Protein AF-A0A8S3RXG2-F1 (afdb_monomer)

Organism: Mytilus edulis (NCBI:txid6550)

Radius of gyration: 18.15 Å; Cα contacts (8 Å, |Δi|>4): 205; chains: 1; bounding box: 46×38×52 Å

Foldseek 3Di:
DVLVVVLVVLLVQPAFDDDPNDGHGDQDADDDDDQVVLCQQLQFDPDDQLNFQQLHGVVCLPVLVSLVPGDFDFLQNLLCLQVLFPQVVVDLPPPDQSLPDDDLVSLCRRCVSVVHDSPPDDSVRSSVVSCSSNSRRRDHRPSCNVPSPDGCVSSSRNPHTRDTPPSHPPDDDD

Sequence (174 aa):
MYNSTRLEDILELKDPYLISTIPTFDVVRIFNGDGPARQYECGHQRGGNFRCLCGINVENHRVIQCAYTQNVKTLEERRQLVLKGRTYMQDKDIKTNPFSNLKKAELEQELASRGKGTLGLNKSELQTELNDILNGIARLPALMTVNPNRPAEDINLGKYEIMNFEPLHQGHPK

Secondary structure (DSSP, 8-state):
-HHHHHHHHHHHTTSPEEETTEEE----------HHHHHHHTTBPSSSS--STT---GGGTT-HHHHHHPPPPBHHHHHHHHHTSHHHHH-TT--S-TTSS--HHHHHHHHHHTT---TT--HHHHHHHHHHHHTTB-S--GGGSSSTTS-SGGGT-TT-B---S-SS--PPP-

Nearest PDB structures (foldseek):
  4v4b-assembly1_BK  TM=3.014E-01  e=5.450E+00  Saccharomyces cerevisiae

Mean predicted aligned error: 7.66 Å

Solvent-accessible surface area (backbone atoms only — not comparable to full-atom values): 10492 Å² total; per-residue (Å²): 109,71,58,56,54,56,48,51,60,44,52,64,52,72,67,59,49,69,59,92,83,42,80,40,70,72,78,67,75,91,77,90,63,58,73,68,51,49,32,53,46,57,11,33,43,87,47,84,55,20,58,45,81,63,39,51,45,61,91,46,55,82,42,64,68,57,65,77,69,50,74,81,54,29,53,37,57,45,34,48,62,48,61,55,25,54,67,56,76,74,47,92,78,75,84,61,57,78,77,76,77,62,51,57,71,53,41,45,51,30,39,44,58,67,74,42,90,56,84,92,59,52,59,67,56,46,50,48,56,52,45,65,73,41,29,29,53,39,42,54,25,52,76,37,64,83,45,75,86,57,57,33,55,84,49,64,33,51,84,35,60,63,79,61,87,67,93,62,76,73,73,78,82,128

Structure (mmCIF, N/CA/C/O backbone):
data_AF-A0A8S3RXG2-F1
#
_entry.id   AF-A0A8S3RXG2-F1
#
loop_
_atom_site.group_PDB
_atom_site.id
_atom_site.type_symbol
_atom_site.label_atom_id
_atom_site.label_alt_id
_atom_site.label_comp_id
_atom_site.label_asym_id
_atom_site.label_entity_id
_atom_site.label_seq_id
_atom_site.pdbx_PDB_ins_code
_atom_site.Cartn_x
_atom_site.Cartn_y
_atom_site.Cartn_z
_atom_site.occupancy
_atom_site.B_iso_or_equiv
_atom_site.auth_seq_id
_atom_site.auth_comp_id
_atom_site.auth_asym_id
_atom_site.auth_atom_id
_atom_site.pdbx_PDB_model_num
ATOM 1 N N . MET A 1 1 ? -6.956 7.909 -18.795 1.00 54.38 1 MET A N 1
ATOM 2 C CA . MET A 1 1 ? -6.243 8.454 -19.964 1.00 54.38 1 MET A CA 1
ATOM 3 C C . MET A 1 1 ? -4.739 8.510 -19.716 1.00 54.38 1 MET A C 1
ATOM 5 O O . MET A 1 1 ? -4.048 7.774 -20.388 1.00 54.38 1 MET A O 1
ATOM 9 N N . TYR A 1 2 ? -4.226 9.236 -18.710 1.00 66.50 2 TYR A N 1
ATOM 10 C CA . TYR A 1 2 ? -2.774 9.241 -18.418 1.00 66.50 2 TYR A CA 1
ATOM 11 C C . TYR A 1 2 ? -2.212 7.878 -17.960 1.00 66.50 2 TYR A C 1
ATOM 13 O O . TYR A 1 2 ? -1.221 7.402 -18.498 1.00 66.50 2 TYR A O 1
ATOM 21 N N . ASN A 1 3 ? -2.868 7.203 -17.005 1.00 73.00 3 ASN A N 1
ATOM 22 C CA . ASN A 1 3 ? -2.387 5.898 -16.521 1.00 73.00 3 ASN A CA 1
ATOM 23 C C . ASN A 1 3 ? -2.464 4.791 -17.582 1.00 73.00 3 ASN A C 1
ATOM 25 O O . ASN A 1 3 ? -1.707 3.837 -17.490 1.00 73.00 3 ASN A O 1
ATOM 29 N N . SER A 1 4 ? -3.387 4.889 -18.546 1.00 75.12 4 SER A N 1
ATOM 30 C CA . SER A 1 4 ? -3.560 3.876 -19.592 1.00 75.12 4 SER A CA 1
ATOM 31 C C . SER A 1 4 ? -2.464 3.975 -20.651 1.00 75.12 4 SER A C 1
ATOM 33 O O . SER A 1 4 ? -1.822 2.971 -20.914 1.00 75.12 4 SER A O 1
ATOM 35 N N . THR A 1 5 ? -2.167 5.179 -21.155 1.00 79.06 5 THR A N 1
ATOM 36 C CA . THR A 1 5 ? -1.087 5.374 -22.139 1.00 79.06 5 THR A CA 1
ATOM 37 C C . THR A 1 5 ? 0.285 5.089 -21.528 1.00 79.06 5 THR A C 1
ATOM 39 O O . THR A 1 5 ? 1.073 4.354 -22.099 1.00 79.06 5 THR A O 1
ATOM 42 N N . ARG A 1 6 ? 0.538 5.548 -20.291 1.00 79.62 6 ARG A N 1
ATOM 43 C CA . ARG A 1 6 ? 1.780 5.211 -19.570 1.00 79.62 6 ARG A CA 1
ATOM 44 C C . ARG A 1 6 ? 1.930 3.703 -19.345 1.00 79.62 6 ARG A C 1
ATOM 46 O O . ARG A 1 6 ? 3.047 3.204 -19.301 1.00 79.62 6 ARG A O 1
ATOM 53 N N . LEU A 1 7 ? 0.829 2.979 -19.137 1.00 83.19 7 LEU A N 1
ATOM 54 C CA . LEU A 1 7 ? 0.872 1.527 -18.970 1.00 83.19 7 LEU A CA 1
ATOM 55 C C . LEU A 1 7 ? 1.171 0.813 -20.295 1.00 83.19 7 LEU A C 1
ATOM 57 O O . LEU A 1 7 ? 1.886 -0.183 -20.270 1.00 83.19 7 LEU A O 1
ATOM 61 N N . GLU A 1 8 ? 0.647 1.316 -21.415 1.00 84.12 8 GLU A N 1
ATOM 62 C CA . GLU A 1 8 ? 0.979 0.841 -22.766 1.00 84.12 8 GLU A 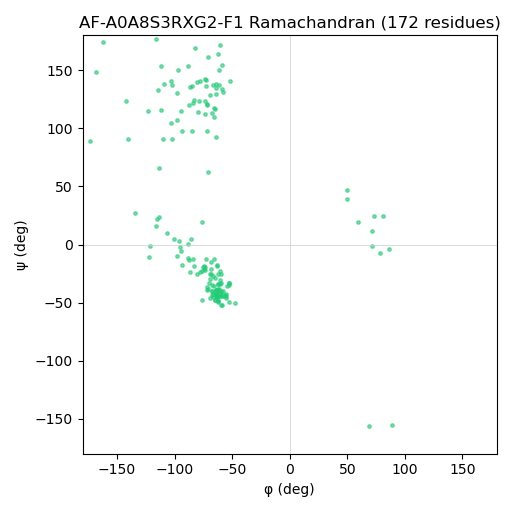CA 1
ATOM 63 C C . GLU A 1 8 ? 2.482 1.001 -23.034 1.00 84.12 8 GLU A C 1
ATOM 65 O O . GLU A 1 8 ? 3.144 -0.004 -23.278 1.00 84.12 8 GLU A O 1
ATOM 70 N N . ASP A 1 9 ? 3.044 2.196 -22.818 1.00 82.38 9 ASP A N 1
ATOM 71 C CA . ASP A 1 9 ? 4.481 2.461 -23.001 1.00 82.38 9 ASP A CA 1
ATOM 72 C C . ASP A 1 9 ? 5.360 1.500 -22.177 1.00 82.38 9 ASP A C 1
ATOM 74 O O . ASP A 1 9 ? 6.352 0.952 -22.652 1.00 82.38 9 ASP A O 1
ATOM 78 N N . ILE A 1 10 ? 4.997 1.2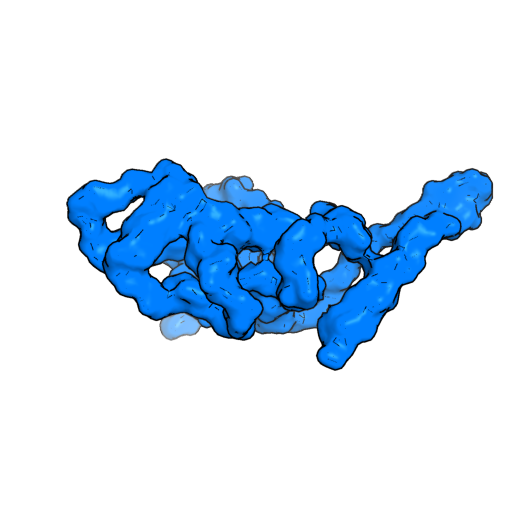62 -20.911 1.00 83.31 10 ILE A N 1
ATOM 79 C CA . ILE A 1 10 ? 5.760 0.371 -20.024 1.00 83.31 10 ILE A CA 1
ATOM 80 C C . ILE A 1 10 ? 5.708 -1.083 -20.514 1.00 83.31 10 ILE A C 1
ATOM 82 O O . ILE A 1 10 ? 6.682 -1.825 -20.357 1.00 83.31 10 ILE A O 1
ATOM 86 N N . LEU A 1 11 ? 4.575 -1.508 -21.076 1.00 83.44 11 LEU A N 1
ATOM 87 C CA . LEU A 1 11 ? 4.398 -2.862 -21.595 1.00 83.44 11 LEU A CA 1
ATOM 88 C C . LEU A 1 11 ? 5.233 -3.125 -22.851 1.00 83.44 11 LEU A C 1
ATOM 90 O O . LEU A 1 11 ? 5.568 -4.284 -23.086 1.00 83.44 11 LEU A O 1
ATOM 94 N N . GLU A 1 12 ? 5.587 -2.090 -23.611 1.00 81.44 12 GLU A N 1
ATOM 95 C CA . GLU A 1 12 ? 6.436 -2.194 -24.806 1.00 81.44 12 GLU A CA 1
ATOM 96 C C . GLU A 1 12 ? 7.920 -2.421 -24.467 1.00 81.44 12 GLU A C 1
ATOM 98 O O . GLU A 1 12 ? 8.665 -2.961 -25.276 1.00 81.44 12 GLU A O 1
ATOM 103 N N . LEU A 1 13 ? 8.353 -2.140 -23.233 1.00 78.19 13 LEU A N 1
ATOM 104 C CA . LEU A 1 13 ? 9.750 -2.295 -22.785 1.00 78.19 13 LEU A CA 1
ATOM 105 C C . LEU A 1 13 ? 10.173 -3.756 -22.514 1.00 78.19 13 LEU A C 1
ATOM 107 O O . LEU A 1 13 ? 11.121 -4.011 -21.774 1.00 78.19 13 LEU A O 1
ATOM 111 N N . LYS A 1 14 ? 9.442 -4.734 -23.062 1.00 73.25 14 LYS A N 1
ATOM 112 C CA . LYS A 1 14 ? 9.717 -6.174 -22.897 1.00 73.25 14 LYS A CA 1
ATOM 113 C C . LYS A 1 14 ? 10.811 -6.681 -23.828 1.00 73.25 14 LYS A C 1
ATOM 115 O O . LYS A 1 14 ? 11.446 -7.689 -23.514 1.00 73.25 14 LYS A O 1
ATOM 120 N N . ASP A 1 15 ? 11.008 -6.009 -24.956 1.00 77.00 15 ASP A N 1
ATOM 121 C CA . ASP A 1 15 ? 11.925 -6.471 -25.988 1.00 77.00 15 ASP A CA 1
ATOM 122 C C . ASP A 1 15 ? 13.379 -6.151 -25.602 1.00 77.00 15 ASP A C 1
ATOM 124 O O . ASP A 1 15 ? 13.709 -4.992 -25.337 1.00 77.00 15 ASP A O 1
ATOM 128 N N . PRO A 1 16 ? 14.277 -7.153 -25.545 1.00 81.88 16 PRO A N 1
ATOM 129 C CA . PRO A 1 16 ? 15.674 -6.909 -25.228 1.00 81.88 16 PRO A CA 1
ATOM 130 C C . PRO A 1 16 ? 16.381 -6.229 -26.398 1.00 81.88 16 PRO A C 1
ATOM 132 O O . PRO A 1 16 ? 16.212 -6.613 -27.558 1.00 81.88 16 PRO A O 1
ATOM 135 N N . TYR A 1 17 ? 17.276 -5.296 -26.093 1.00 82.06 17 TYR A N 1
ATOM 136 C CA . TYR A 1 17 ? 18.241 -4.790 -27.063 1.00 82.06 17 TYR A CA 1
ATOM 137 C C . TYR A 1 17 ? 19.580 -5.520 -26.906 1.00 82.06 17 TYR A C 1
ATOM 139 O O . TYR A 1 17 ? 19.946 -5.996 -25.829 1.00 82.06 17 TYR A O 1
ATOM 147 N N . LEU A 1 18 ? 20.325 -5.657 -28.004 1.00 87.25 18 LEU A N 1
ATOM 148 C CA . LEU A 1 18 ? 21.584 -6.403 -28.018 1.00 87.25 18 LEU A CA 1
ATOM 149 C C . LEU A 1 18 ? 22.771 -5.460 -27.806 1.00 87.25 18 LEU A C 1
ATOM 151 O O . LEU A 1 18 ? 23.091 -4.657 -28.681 1.00 87.25 18 LEU A O 1
ATOM 155 N N . ILE A 1 19 ? 23.480 -5.613 -26.685 1.00 85.44 19 ILE A N 1
ATOM 156 C CA . ILE A 1 19 ? 24.814 -5.026 -26.494 1.00 85.44 19 ILE A CA 1
ATOM 157 C C . ILE A 1 19 ? 25.830 -6.120 -26.791 1.00 85.44 19 ILE A C 1
ATOM 159 O O . ILE A 1 19 ? 25.975 -7.057 -26.011 1.00 85.44 19 ILE A O 1
ATOM 163 N N . SER A 1 20 ? 26.528 -6.030 -27.924 1.00 86.44 20 SER A N 1
ATOM 164 C CA . SER A 1 20 ? 27.567 -7.005 -28.293 1.00 86.44 20 SER A CA 1
ATOM 165 C C . SER A 1 20 ? 27.089 -8.462 -28.174 1.00 86.44 20 SER A C 1
ATOM 167 O O . SER A 1 20 ? 27.779 -9.291 -27.591 1.00 86.44 20 SER A O 1
ATOM 169 N N . THR A 1 21 ? 25.895 -8.768 -28.702 1.00 88.12 21 THR A N 1
ATOM 170 C CA . THR A 1 21 ? 25.193 -10.078 -28.644 1.00 88.12 21 THR A CA 1
ATOM 171 C C . THR A 1 21 ? 24.622 -10.505 -27.288 1.00 88.12 21 THR A C 1
ATOM 173 O O . THR A 1 21 ? 23.951 -11.531 -27.213 1.00 88.12 21 THR A O 1
ATOM 176 N N . ILE A 1 22 ? 24.803 -9.710 -26.232 1.00 89.50 22 ILE A N 1
ATOM 177 C CA . ILE A 1 22 ? 24.198 -9.967 -24.923 1.00 89.50 22 ILE A CA 1
ATOM 178 C C . ILE A 1 22 ? 22.797 -9.332 -24.892 1.00 89.50 22 ILE A C 1
ATOM 180 O O . ILE A 1 22 ? 22.691 -8.110 -25.058 1.00 89.50 22 ILE A O 1
ATOM 184 N N . PRO A 1 23 ? 21.722 -10.118 -24.675 1.00 85.44 23 PRO A N 1
ATOM 185 C CA . PRO A 1 23 ? 20.380 -9.576 -24.504 1.00 85.44 23 PRO A CA 1
ATOM 186 C C . PRO A 1 23 ? 20.329 -8.744 -23.225 1.00 85.44 23 PRO A C 1
ATOM 188 O O . PRO A 1 23 ? 20.551 -9.247 -22.123 1.00 85.44 23 PRO A O 1
ATOM 191 N N . THR A 1 24 ? 20.065 -7.454 -23.392 1.00 81.94 24 THR A N 1
ATOM 192 C CA . THR A 1 24 ? 19.955 -6.482 -22.308 1.00 81.94 24 THR A CA 1
ATOM 193 C C . THR A 1 24 ? 18.520 -5.982 -22.247 1.00 81.94 24 THR A C 1
ATOM 195 O O . THR A 1 24 ? 17.932 -5.652 -23.272 1.00 81.94 24 THR A O 1
ATOM 198 N N . PHE A 1 25 ? 17.954 -5.955 -21.043 1.00 79.62 25 PHE A N 1
ATOM 199 C CA . PHE A 1 25 ? 16.581 -5.525 -20.795 1.00 79.62 25 PHE A CA 1
ATOM 200 C C . PHE A 1 25 ? 16.588 -4.184 -20.075 1.00 79.62 25 PHE A C 1
ATOM 202 O O . PHE A 1 25 ? 17.361 -3.989 -19.130 1.00 79.62 25 PHE A O 1
ATOM 209 N N . ASP A 1 26 ? 15.694 -3.290 -20.478 1.00 72.56 26 ASP A N 1
ATOM 210 C CA . ASP A 1 26 ? 15.486 -2.039 -19.766 1.00 72.56 26 ASP A CA 1
ATOM 211 C C . ASP A 1 26 ? 14.836 -2.298 -18.402 1.00 72.56 26 ASP A C 1
ATOM 213 O O . ASP A 1 26 ? 13.807 -2.962 -18.278 1.00 72.56 26 ASP A O 1
ATOM 217 N N . VAL A 1 27 ? 15.433 -1.744 -17.344 1.00 67.62 27 VAL A N 1
ATOM 218 C CA . VAL A 1 27 ? 14.818 -1.710 -16.012 1.00 67.62 27 VAL A CA 1
ATOM 219 C C . VAL A 1 27 ? 14.291 -0.307 -15.775 1.00 67.62 27 VAL A C 1
ATOM 221 O O . VAL A 1 27 ? 15.048 0.617 -15.467 1.00 67.62 27 VAL A O 1
ATOM 224 N N . VAL A 1 28 ? 12.974 -0.145 -15.876 1.00 65.62 28 VAL A N 1
ATOM 225 C CA . VAL A 1 28 ? 12.341 1.155 -15.666 1.00 65.62 28 VAL A CA 1
ATOM 226 C C . VAL A 1 28 ? 12.338 1.501 -14.186 1.00 65.62 28 VAL A C 1
ATOM 228 O O . VAL A 1 28 ? 11.623 0.914 -13.373 1.00 65.62 28 VAL A O 1
ATOM 231 N N . ARG A 1 29 ? 13.110 2.523 -13.827 1.00 61.47 29 ARG A N 1
ATOM 232 C CA . ARG A 1 29 ? 12.979 3.208 -12.542 1.00 61.47 29 ARG A CA 1
ATOM 233 C C . ARG A 1 29 ? 12.253 4.516 -12.789 1.00 61.47 29 ARG A C 1
ATOM 235 O O . ARG A 1 29 ? 12.881 5.523 -13.097 1.00 61.47 29 ARG A O 1
ATOM 242 N N . ILE A 1 30 ? 10.925 4.503 -12.685 1.00 61.47 30 ILE A N 1
ATOM 243 C CA . ILE A 1 30 ? 10.148 5.731 -12.858 1.00 61.47 30 ILE A CA 1
ATOM 244 C C . ILE A 1 30 ? 10.374 6.615 -11.633 1.00 61.47 30 ILE A C 1
ATOM 246 O O . ILE A 1 30 ? 9.761 6.423 -10.594 1.00 61.47 30 ILE A O 1
ATOM 250 N N . PHE A 1 31 ? 11.279 7.576 -11.715 1.00 55.25 31 PHE A N 1
ATOM 251 C CA . PHE A 1 31 ? 11.404 8.624 -10.711 1.00 55.25 31 PHE A CA 1
ATOM 252 C C . PHE A 1 31 ? 11.252 9.944 -11.431 1.00 55.25 31 PHE A C 1
ATOM 254 O O . PHE A 1 31 ? 12.095 10.232 -12.264 1.00 55.25 31 PHE A O 1
ATOM 261 N N . ASN A 1 32 ? 10.189 10.699 -11.128 1.00 56.28 32 ASN A N 1
ATOM 262 C CA . ASN A 1 32 ? 10.129 12.159 -11.263 1.00 56.28 32 ASN A CA 1
ATOM 263 C C . ASN A 1 32 ? 8.813 12.683 -10.670 1.00 56.28 32 ASN A C 1
ATOM 265 O O . ASN A 1 32 ? 7.798 12.795 -11.349 1.00 56.28 32 ASN A O 1
ATOM 269 N N . GLY A 1 33 ? 8.831 12.987 -9.374 1.00 62.16 33 GLY A N 1
ATOM 270 C CA . GLY A 1 33 ? 7.724 13.632 -8.678 1.00 62.16 33 GLY A CA 1
ATOM 271 C C . GLY A 1 33 ? 8.154 14.098 -7.291 1.00 62.16 33 GLY A C 1
ATOM 272 O O . GLY A 1 33 ? 9.001 13.466 -6.649 1.00 62.16 33 GLY A O 1
ATOM 273 N N . ASP A 1 34 ? 7.570 15.196 -6.817 1.00 75.62 34 ASP A N 1
ATOM 274 C CA . ASP A 1 34 ? 7.708 15.626 -5.428 1.00 75.62 34 ASP A CA 1
ATOM 275 C C . ASP A 1 34 ? 7.147 14.552 -4.464 1.00 75.62 34 ASP A C 1
ATOM 277 O O . ASP A 1 34 ? 6.606 13.518 -4.872 1.00 75.62 34 ASP A O 1
ATOM 281 N N . GLY A 1 35 ? 7.347 14.719 -3.152 1.00 77.50 35 GLY A N 1
ATOM 282 C CA . GLY A 1 35 ? 6.824 13.771 -2.152 1.00 77.50 35 GLY A CA 1
ATOM 283 C C . GLY A 1 35 ? 5.339 13.412 -2.370 1.00 77.50 35 GLY A C 1
ATOM 284 O O . GLY A 1 35 ? 5.023 12.222 -2.460 1.00 77.50 35 GLY A O 1
ATOM 285 N N . PRO A 1 36 ? 4.442 14.406 -2.526 1.00 80.50 36 PRO A N 1
ATOM 286 C CA . PRO A 1 36 ? 3.028 14.189 -2.827 1.00 80.50 36 PRO A CA 1
ATOM 287 C C . PRO A 1 36 ? 2.746 13.352 -4.081 1.00 80.50 36 PRO A C 1
ATOM 289 O O . PRO A 1 36 ? 1.920 12.440 -4.011 1.00 80.50 36 PRO A O 1
ATOM 292 N N . ALA A 1 37 ? 3.419 13.612 -5.206 1.00 81.06 37 ALA A N 1
ATOM 293 C CA . ALA A 1 37 ? 3.216 12.838 -6.430 1.00 81.06 37 ALA A CA 1
ATOM 294 C C . ALA A 1 37 ? 3.583 11.361 -6.228 1.00 81.06 37 ALA A C 1
ATOM 296 O O . ALA A 1 37 ? 2.801 10.471 -6.561 1.00 81.06 37 ALA A O 1
ATOM 297 N N . ARG A 1 38 ? 4.719 11.083 -5.576 1.00 82.88 38 ARG A N 1
ATOM 298 C CA . ARG A 1 38 ? 5.142 9.704 -5.279 1.00 82.88 38 ARG A CA 1
ATOM 299 C C . ARG A 1 38 ? 4.178 8.992 -4.340 1.00 82.88 38 ARG A C 1
ATOM 301 O O . ARG A 1 38 ? 3.833 7.838 -4.582 1.00 82.88 38 ARG A O 1
ATOM 308 N N . GLN A 1 39 ? 3.713 9.675 -3.292 1.00 87.00 39 GLN A N 1
ATOM 309 C CA . GLN A 1 39 ? 2.679 9.156 -2.391 1.00 87.00 39 GLN A CA 1
ATOM 310 C C . GLN A 1 39 ? 1.410 8.799 -3.155 1.00 87.00 39 GLN A C 1
ATOM 312 O O . GLN A 1 39 ? 0.854 7.720 -2.962 1.00 87.00 39 GLN A O 1
ATOM 317 N N . TYR A 1 40 ? 0.989 9.669 -4.071 1.00 86.00 40 TYR A N 1
ATOM 318 C CA . TYR A 1 40 ? -0.173 9.406 -4.897 1.00 86.00 40 TYR A CA 1
ATOM 319 C C . TYR A 1 40 ? 0.020 8.169 -5.789 1.00 86.00 40 TYR A C 1
ATOM 321 O O . TYR A 1 40 ? -0.864 7.305 -5.804 1.00 86.00 40 TYR A O 1
ATOM 329 N N . GLU A 1 41 ? 1.158 8.072 -6.486 1.00 86.69 41 GLU A N 1
ATOM 330 C CA . GLU A 1 41 ? 1.462 6.993 -7.435 1.00 86.69 41 GLU A CA 1
ATOM 331 C C . GLU A 1 41 ? 1.530 5.615 -6.771 1.00 86.69 41 GLU A C 1
ATOM 333 O O . GLU A 1 41 ? 0.996 4.651 -7.317 1.00 86.69 41 GLU A O 1
ATOM 338 N N . CYS A 1 42 ? 2.114 5.505 -5.574 1.00 88.75 42 CYS A N 1
ATOM 339 C CA . CYS A 1 42 ? 2.183 4.231 -4.842 1.00 88.75 42 CYS A CA 1
ATOM 340 C C . CYS A 1 42 ? 0.954 3.907 -3.987 1.00 88.75 42 CYS A C 1
ATOM 342 O O . CYS A 1 42 ? 0.976 2.916 -3.255 1.00 88.75 42 CYS A O 1
ATOM 344 N N . GLY A 1 43 ? -0.094 4.732 -4.044 1.00 89.62 43 GLY A N 1
ATOM 345 C CA . GLY A 1 43 ? -1.314 4.516 -3.268 1.00 89.62 43 GLY A CA 1
ATOM 346 C C . GLY A 1 43 ? -1.176 4.804 -1.769 1.00 89.62 43 GLY A C 1
ATOM 347 O O . GLY A 1 43 ? -1.934 4.270 -0.960 1.00 89.62 43 GLY A O 1
ATOM 348 N N . HIS A 1 44 ? -0.225 5.653 -1.383 1.00 91.38 44 HIS A N 1
ATOM 349 C CA . HIS A 1 44 ? -0.030 6.105 -0.006 1.00 91.38 44 HIS A CA 1
ATOM 350 C C . HIS A 1 44 ? -1.007 7.234 0.346 1.00 91.38 44 HIS A C 1
ATOM 352 O O . HIS A 1 44 ? -1.265 8.128 -0.465 1.00 91.38 44 HIS A O 1
ATOM 358 N N . GLN A 1 45 ? -1.560 7.222 1.560 1.00 87.62 45 GLN A N 1
ATOM 359 C CA . GLN A 1 45 ? -2.405 8.317 2.034 1.00 87.62 45 GLN A CA 1
ATOM 360 C C . GLN A 1 45 ? -1.579 9.557 2.364 1.00 87.62 45 GLN A C 1
ATOM 362 O O . GLN A 1 45 ? -0.499 9.478 2.946 1.00 87.62 45 GLN A O 1
ATOM 367 N N . ARG A 1 46 ? -2.128 10.732 2.061 1.00 80.56 46 ARG A N 1
ATOM 368 C CA . ARG A 1 46 ? -1.534 11.993 2.498 1.00 80.56 46 ARG A CA 1
ATOM 369 C C . ARG A 1 46 ? -1.977 12.290 3.932 1.00 80.56 46 ARG A C 1
ATOM 371 O O . ARG A 1 46 ? -3.171 12.392 4.195 1.00 80.56 46 ARG A O 1
ATOM 378 N N . GLY A 1 47 ? -1.022 12.492 4.838 1.00 78.94 47 GLY A N 1
ATOM 379 C CA . GLY A 1 47 ? -1.301 12.842 6.235 1.00 78.94 47 GLY A CA 1
ATOM 380 C C . GLY A 1 47 ? -1.482 11.631 7.159 1.00 78.94 47 GLY A C 1
ATOM 381 O O . GLY A 1 47 ? -0.913 10.568 6.925 1.00 78.94 47 GLY A O 1
ATOM 382 N N . GLY A 1 48 ? -2.217 11.822 8.258 1.00 83.75 48 GLY A N 1
ATOM 383 C CA . GLY A 1 48 ? -2.384 10.809 9.306 1.00 83.75 48 GL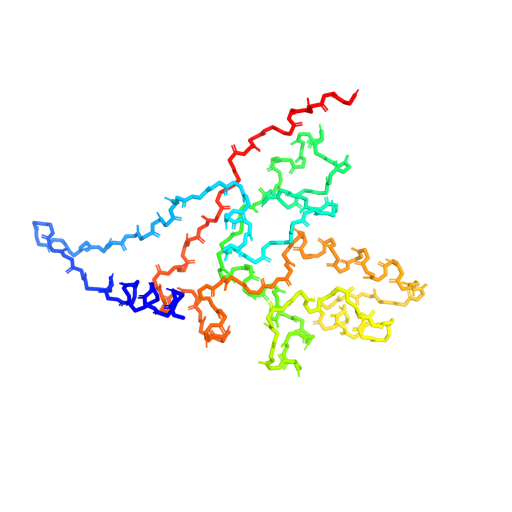Y A CA 1
ATOM 384 C C . GLY A 1 48 ? -1.106 10.541 10.108 1.00 83.75 48 GLY A C 1
ATOM 385 O O . GLY A 1 48 ? -0.218 11.399 10.192 1.00 83.75 48 GLY A O 1
ATOM 386 N N . ASN A 1 49 ? -1.030 9.345 10.694 1.00 88.62 49 ASN A N 1
ATOM 387 C CA . ASN A 1 49 ? 0.111 8.908 11.503 1.00 88.62 49 ASN A CA 1
ATOM 388 C C . ASN A 1 49 ? 1.257 8.350 10.646 1.00 88.62 49 ASN A C 1
ATOM 390 O O . ASN A 1 49 ? 2.396 8.354 11.083 1.00 88.62 49 ASN A O 1
ATOM 394 N N . PHE A 1 50 ? 0.998 7.960 9.396 1.00 89.00 50 PHE A N 1
ATOM 395 C CA . PHE A 1 50 ? 1.996 7.412 8.468 1.00 89.00 50 PHE A CA 1
ATOM 396 C C . PHE A 1 50 ? 2.220 8.361 7.290 1.00 89.00 50 PHE A C 1
ATOM 398 O O . PHE A 1 50 ? 1.877 8.064 6.148 1.00 89.00 50 PHE A O 1
ATOM 405 N N . ARG A 1 51 ? 2.764 9.548 7.570 1.00 83.62 51 ARG A N 1
ATOM 406 C CA . ARG A 1 51 ? 2.854 10.644 6.582 1.00 83.62 51 ARG A CA 1
ATOM 407 C C . ARG A 1 51 ? 3.916 10.442 5.512 1.00 83.62 51 ARG A C 1
ATOM 409 O O . ARG A 1 51 ? 3.857 11.104 4.483 1.00 83.62 51 ARG A O 1
ATOM 416 N N . CYS A 1 52 ? 4.904 9.596 5.780 1.00 83.25 52 CYS A N 1
ATOM 417 C CA . CYS A 1 52 ? 6.060 9.376 4.925 1.00 83.25 52 CYS A CA 1
ATOM 418 C C . CYS A 1 52 ? 6.013 7.969 4.320 1.00 83.25 52 CYS A C 1
ATOM 420 O O . CYS A 1 52 ? 5.454 7.037 4.899 1.00 83.25 52 CYS A O 1
ATOM 422 N N . LEU A 1 53 ? 6.649 7.814 3.159 1.00 85.75 53 LEU A N 1
ATOM 423 C CA . LEU A 1 53 ? 6.791 6.536 2.459 1.00 85.75 53 LEU A CA 1
ATOM 424 C C . LEU A 1 53 ? 7.652 5.518 3.216 1.00 85.75 53 LEU A C 1
ATOM 426 O O . LEU A 1 53 ? 7.618 4.342 2.866 1.00 85.75 53 LEU A O 1
ATOM 430 N N . CYS A 1 54 ? 8.376 5.957 4.253 1.00 84.44 54 CYS A N 1
ATOM 431 C CA . CYS A 1 54 ? 9.137 5.090 5.151 1.00 84.44 54 CYS A CA 1
ATOM 432 C C . CYS A 1 54 ? 8.251 4.116 5.944 1.00 84.44 54 CYS A C 1
ATOM 434 O O . CYS A 1 54 ? 8.765 3.150 6.492 1.00 84.44 54 CYS A O 1
ATOM 436 N N . GLY A 1 55 ? 6.937 4.365 6.032 1.00 87.00 55 GLY A N 1
ATOM 437 C CA . GLY A 1 55 ? 6.012 3.503 6.771 1.00 87.00 55 GLY A CA 1
ATOM 438 C C . GLY A 1 55 ? 6.170 3.574 8.291 1.00 87.00 55 GLY A C 1
ATOM 439 O O . GLY A 1 55 ? 5.585 2.766 8.995 1.00 87.00 55 GLY A O 1
ATOM 440 N N . ILE A 1 56 ? 6.928 4.539 8.817 1.00 88.81 56 ILE A N 1
ATOM 441 C CA . ILE A 1 56 ? 7.085 4.743 10.260 1.00 88.81 56 ILE A CA 1
ATOM 442 C C . ILE A 1 56 ? 5.952 5.644 10.752 1.00 88.81 56 ILE A C 1
ATOM 444 O O . ILE A 1 56 ? 5.654 6.674 10.135 1.00 88.81 56 ILE A O 1
ATOM 448 N N . ASN A 1 57 ? 5.345 5.273 11.878 1.00 89.94 57 ASN A N 1
ATOM 449 C CA . ASN A 1 57 ? 4.401 6.132 12.583 1.00 89.94 57 ASN A CA 1
ATOM 450 C C . ASN A 1 57 ? 5.109 7.427 13.035 1.00 89.94 57 ASN A C 1
ATOM 452 O O . ASN A 1 57 ? 6.237 7.383 13.523 1.00 89.94 57 ASN A O 1
ATOM 456 N N . VAL A 1 58 ? 4.455 8.577 12.876 1.00 88.19 58 VAL A N 1
ATOM 457 C CA . VAL A 1 58 ? 4.968 9.918 13.192 1.00 88.19 58 VAL A CA 1
ATOM 458 C C . VAL A 1 58 ? 5.507 10.039 14.616 1.00 88.19 58 VAL A C 1
ATOM 460 O O . VAL A 1 58 ? 6.492 10.740 14.838 1.00 88.19 58 VAL A O 1
ATOM 463 N N . GLU A 1 59 ? 4.925 9.313 15.569 1.00 89.12 59 GLU A N 1
ATOM 464 C CA . GLU A 1 59 ? 5.386 9.284 16.962 1.00 89.12 59 GLU A CA 1
ATOM 465 C C . GLU A 1 59 ? 6.791 8.673 17.094 1.00 89.12 59 GLU A C 1
ATOM 467 O O . GLU A 1 59 ? 7.581 9.079 17.944 1.00 89.12 59 GLU A O 1
ATOM 472 N N . ASN A 1 60 ? 7.147 7.770 16.178 1.00 88.19 60 ASN A N 1
ATOM 473 C CA . ASN A 1 60 ? 8.409 7.035 16.162 1.00 88.19 60 ASN A CA 1
ATOM 474 C C . ASN A 1 60 ? 9.433 7.605 15.170 1.00 88.19 60 ASN A C 1
ATOM 476 O O . ASN A 1 60 ? 10.520 7.054 15.017 1.00 88.19 60 ASN A O 1
ATOM 480 N N . HIS A 1 61 ? 9.140 8.726 14.502 1.00 84.12 61 HIS A N 1
ATOM 481 C CA . HIS A 1 61 ? 10.033 9.321 13.492 1.00 84.12 61 HIS A CA 1
ATOM 482 C C . HIS A 1 61 ? 11.407 9.733 14.028 1.00 84.12 61 HIS A C 1
ATOM 484 O O . HIS A 1 61 ? 12.356 9.817 13.249 1.00 84.12 61 HIS A O 1
ATOM 490 N N . ARG A 1 62 ? 11.517 9.974 15.340 1.00 83.12 62 ARG A N 1
ATOM 491 C CA . ARG A 1 62 ? 12.774 10.305 16.033 1.00 83.12 62 ARG A CA 1
ATOM 492 C C . ARG A 1 62 ? 13.545 9.074 16.517 1.00 83.12 62 ARG A C 1
ATOM 494 O O . ARG A 1 62 ? 14.699 9.199 16.918 1.00 83.12 62 ARG A O 1
ATOM 501 N N . VAL A 1 63 ? 12.927 7.893 16.492 1.00 87.00 63 VAL A N 1
ATOM 502 C CA . VAL A 1 63 ? 13.551 6.643 16.928 1.00 87.00 63 VAL A CA 1
ATOM 503 C C . VAL A 1 63 ? 14.345 6.075 15.758 1.00 87.00 63 VAL A C 1
ATOM 505 O O . VAL A 1 63 ? 13.807 5.419 14.871 1.00 87.00 63 VAL A O 1
ATOM 508 N N . ILE A 1 64 ? 15.652 6.330 15.754 1.00 82.12 64 ILE A N 1
ATOM 509 C CA . ILE A 1 64 ? 16.565 5.937 14.668 1.00 82.12 64 ILE A CA 1
ATOM 510 C C . ILE A 1 64 ? 16.491 4.429 14.362 1.00 82.12 64 ILE A C 1
ATOM 512 O O . ILE A 1 64 ? 16.551 4.025 13.203 1.00 82.12 64 ILE A O 1
ATOM 516 N N . GLN A 1 65 ? 16.291 3.588 15.379 1.00 85.81 65 GLN A N 1
ATOM 517 C CA . GLN A 1 65 ? 16.133 2.143 15.195 1.00 85.81 65 GLN A CA 1
ATOM 518 C C . GLN A 1 65 ? 14.932 1.784 14.305 1.00 85.81 65 GLN A C 1
ATOM 520 O O . GLN A 1 65 ? 15.002 0.824 13.537 1.00 85.81 65 GLN A O 1
ATOM 525 N N . CYS A 1 66 ? 13.849 2.568 14.345 1.00 83.50 66 CYS A N 1
ATOM 526 C CA . CYS A 1 66 ? 12.724 2.381 13.435 1.00 83.50 66 CYS A CA 1
ATOM 527 C C . CYS A 1 66 ? 13.148 2.634 11.985 1.00 83.50 66 CYS A C 1
ATOM 529 O O . CYS A 1 66 ? 12.762 1.869 11.114 1.00 83.50 66 CYS A O 1
ATOM 531 N N . ALA A 1 67 ? 13.995 3.632 11.717 1.00 79.38 67 ALA A N 1
ATOM 532 C CA . ALA A 1 67 ? 14.493 3.894 10.364 1.00 79.38 67 ALA A CA 1
ATOM 533 C C . ALA A 1 67 ? 15.340 2.739 9.810 1.00 79.38 67 ALA A C 1
ATOM 535 O O . ALA A 1 67 ? 15.183 2.380 8.649 1.00 79.38 67 ALA A O 1
ATOM 536 N N . TYR A 1 68 ? 16.176 2.113 10.643 1.00 80.50 68 TYR A N 1
ATOM 537 C CA . TYR A 1 68 ? 17.023 0.991 10.217 1.00 80.50 68 TYR A CA 1
ATOM 538 C C . TYR A 1 68 ? 16.286 -0.339 10.039 1.00 80.50 68 TYR A C 1
ATOM 540 O O . TYR A 1 68 ? 16.806 -1.240 9.389 1.00 80.50 68 TYR A O 1
ATOM 548 N N . THR A 1 69 ? 15.103 -0.490 10.633 1.00 82.50 69 THR A N 1
ATOM 549 C CA . THR A 1 69 ? 14.331 -1.744 10.588 1.00 82.50 69 THR A CA 1
ATOM 550 C C . THR A 1 69 ? 13.240 -1.740 9.522 1.00 82.50 69 THR A C 1
ATOM 552 O O . THR A 1 69 ? 12.644 -2.784 9.261 1.00 82.50 69 THR A O 1
ATOM 555 N N . GLN A 1 70 ? 12.962 -0.592 8.895 1.00 81.44 70 GLN A N 1
ATOM 556 C CA . GLN A 1 70 ? 11.971 -0.519 7.828 1.00 81.44 70 GLN A CA 1
ATOM 557 C C . GLN A 1 70 ? 12.562 -0.908 6.478 1.00 81.44 70 GLN A C 1
ATOM 559 O O . GLN A 1 70 ? 13.464 -0.255 5.959 1.00 81.44 70 GLN A O 1
ATOM 564 N N . ASN A 1 71 ? 11.960 -1.926 5.869 1.00 82.00 71 ASN A N 1
ATOM 565 C CA . ASN A 1 71 ? 12.225 -2.285 4.484 1.00 82.00 71 ASN A CA 1
ATOM 566 C C . ASN A 1 71 ? 11.356 -1.446 3.542 1.00 82.00 71 ASN A C 1
ATOM 568 O O . ASN A 1 71 ? 10.147 -1.272 3.765 1.00 82.00 71 ASN A O 1
ATOM 572 N N . VAL A 1 72 ? 11.975 -0.960 2.465 1.00 83.94 72 VAL A N 1
ATOM 573 C CA . VAL A 1 72 ? 11.264 -0.331 1.351 1.00 83.94 72 VAL A CA 1
ATOM 574 C C . VAL A 1 72 ? 10.374 -1.383 0.694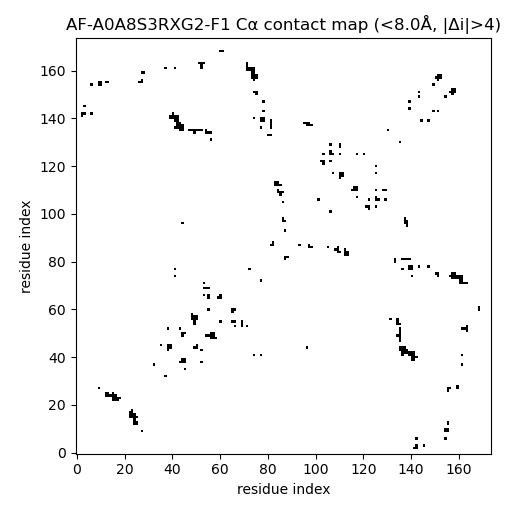 1.00 83.94 72 VAL A C 1
ATOM 576 O O . VAL A 1 72 ? 10.797 -2.512 0.483 1.00 83.94 72 VAL A O 1
ATOM 579 N N . LYS A 1 73 ? 9.122 -1.013 0.405 1.00 88.06 73 LYS A N 1
ATOM 580 C CA . LYS A 1 73 ? 8.153 -1.894 -0.260 1.00 88.06 73 LYS A CA 1
ATOM 581 C C . LYS A 1 73 ? 8.092 -1.589 -1.750 1.00 88.06 73 LYS A C 1
ATOM 583 O O . LYS A 1 73 ? 7.880 -0.430 -2.135 1.00 88.06 73 LYS A O 1
ATOM 588 N N . THR A 1 74 ? 8.189 -2.633 -2.558 1.00 89.88 74 THR A N 1
ATOM 589 C CA . THR A 1 74 ? 7.888 -2.633 -3.993 1.00 89.88 74 THR A CA 1
ATOM 590 C C . THR A 1 74 ? 6.418 -2.295 -4.255 1.00 89.88 74 THR A C 1
ATOM 592 O O . THR A 1 74 ? 5.564 -2.366 -3.361 1.00 89.88 74 THR A O 1
ATOM 595 N N . LEU A 1 75 ? 6.078 -1.941 -5.498 1.00 90.00 75 LEU A N 1
ATOM 596 C CA . LEU A 1 75 ? 4.668 -1.793 -5.877 1.00 90.00 75 LEU A CA 1
ATOM 597 C C . LEU A 1 75 ? 3.884 -3.100 -5.746 1.00 90.00 75 LEU A C 1
ATOM 599 O O . LEU A 1 75 ? 2.713 -3.050 -5.375 1.00 90.00 75 LEU A O 1
ATOM 603 N N . GLU A 1 76 ? 4.516 -4.247 -6.000 1.00 92.31 76 GLU A N 1
ATOM 604 C CA . GLU A 1 76 ? 3.870 -5.552 -5.844 1.00 92.31 76 GLU A CA 1
ATOM 605 C C . GLU A 1 76 ? 3.521 -5.827 -4.382 1.00 92.31 76 GLU A C 1
ATOM 607 O O . GLU A 1 76 ? 2.380 -6.157 -4.076 1.00 92.31 76 GLU A O 1
ATOM 612 N N . GLU A 1 77 ? 4.450 -5.611 -3.451 1.00 92.94 77 GLU A N 1
ATOM 613 C CA . GLU A 1 77 ? 4.174 -5.793 -2.022 1.00 92.94 77 GLU A CA 1
ATOM 614 C C . GLU A 1 77 ? 3.073 -4.849 -1.533 1.00 92.94 77 GLU A C 1
ATOM 616 O O . GLU A 1 77 ? 2.209 -5.248 -0.750 1.00 92.94 77 GLU A O 1
ATOM 621 N N . ARG A 1 78 ? 3.055 -3.603 -2.026 1.00 92.94 78 ARG A N 1
ATOM 622 C CA . ARG A 1 78 ? 1.972 -2.647 -1.743 1.00 92.94 78 ARG A CA 1
ATOM 623 C C . ARG A 1 78 ? 0.631 -3.141 -2.289 1.00 92.94 78 ARG A C 1
ATOM 625 O O . ARG A 1 78 ? -0.364 -3.090 -1.568 1.00 92.94 78 ARG A O 1
ATOM 632 N N . ARG A 1 79 ? 0.602 -3.648 -3.527 1.00 92.31 79 ARG A N 1
ATOM 633 C CA . ARG A 1 79 ? -0.589 -4.234 -4.165 1.00 92.31 79 ARG A CA 1
ATOM 634 C C . ARG A 1 79 ? -1.116 -5.409 -3.346 1.00 92.31 79 ARG A C 1
ATOM 636 O O . ARG A 1 79 ? -2.280 -5.408 -2.955 1.00 92.31 79 ARG A O 1
ATOM 643 N N . GLN A 1 80 ? -0.248 -6.360 -3.016 1.00 93.25 80 GLN A N 1
ATOM 644 C CA . GLN A 1 80 ? -0.592 -7.538 -2.222 1.00 93.25 80 GLN A CA 1
ATOM 645 C C . GLN A 1 80 ? -1.114 -7.164 -0.838 1.00 93.25 80 GLN A C 1
ATOM 647 O O . GLN A 1 80 ? -2.092 -7.740 -0.370 1.00 93.25 80 GLN A O 1
ATOM 652 N N . LEU A 1 81 ? -0.521 -6.160 -0.187 1.00 93.31 81 LEU A N 1
ATOM 653 C CA . LEU A 1 81 ? -0.983 -5.714 1.124 1.00 93.31 81 LEU A CA 1
ATOM 654 C C . LEU A 1 81 ? -2.419 -5.179 1.080 1.00 93.31 81 LEU A C 1
ATOM 656 O O . LEU A 1 81 ? -3.199 -5.443 1.996 1.00 93.31 81 LEU A O 1
ATOM 660 N N . VAL A 1 82 ? -2.789 -4.458 0.022 1.00 91.94 82 VAL A N 1
ATOM 661 C CA . VAL A 1 82 ? -4.160 -3.972 -0.174 1.00 91.94 82 VAL A CA 1
ATOM 662 C C . VAL A 1 82 ? -5.110 -5.135 -0.473 1.00 91.94 82 VAL A C 1
ATOM 664 O O . VAL A 1 82 ? -6.152 -5.232 0.172 1.00 91.94 82 VAL A O 1
ATOM 667 N N . LEU A 1 83 ? -4.726 -6.047 -1.374 1.00 91.12 83 LEU A N 1
ATOM 668 C CA . LEU A 1 83 ? -5.555 -7.180 -1.815 1.00 91.12 83 LEU A CA 1
ATOM 669 C C . LEU A 1 83 ? -5.692 -8.312 -0.792 1.00 91.12 83 LEU A C 1
ATOM 671 O O . LEU A 1 83 ? -6.630 -9.098 -0.879 1.00 91.12 83 LEU A O 1
ATOM 675 N N . LYS A 1 84 ? -4.788 -8.402 0.190 1.00 91.56 84 LYS A N 1
ATOM 676 C CA . LYS A 1 84 ? -4.849 -9.409 1.263 1.00 91.56 84 LYS A CA 1
ATOM 677 C C . LYS A 1 84 ? -6.137 -9.310 2.088 1.00 91.56 84 LYS A C 1
ATOM 679 O O . LYS A 1 84 ? -6.546 -10.282 2.714 1.00 91.56 84 LYS A O 1
ATOM 684 N N . GLY A 1 85 ? -6.736 -8.124 2.125 1.00 87.06 85 GLY A N 1
ATOM 685 C CA . GLY A 1 85 ? -7.992 -7.869 2.805 1.00 87.06 85 GLY A CA 1
ATOM 686 C C . GLY A 1 85 ? -9.212 -8.122 1.931 1.00 87.06 85 GLY A C 1
ATOM 687 O O . GLY A 1 85 ? -9.187 -7.950 0.714 1.00 87.06 85 GLY A O 1
ATOM 688 N N . ARG A 1 86 ? -10.332 -8.448 2.568 1.00 87.44 86 ARG A N 1
ATOM 689 C CA . ARG A 1 86 ? -11.626 -8.588 1.883 1.00 87.44 86 ARG A CA 1
ATOM 690 C C . ARG A 1 86 ? -12.205 -7.266 1.385 1.00 8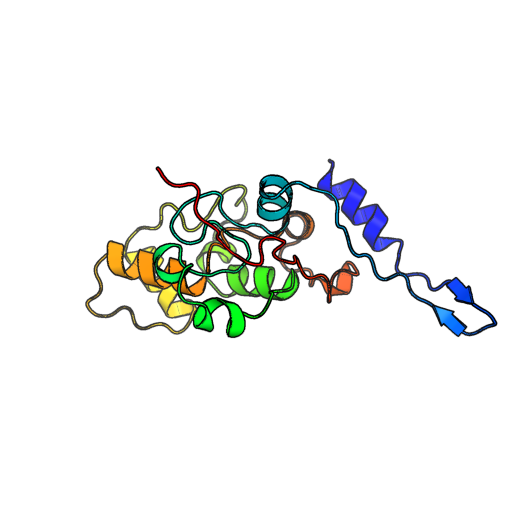7.44 86 ARG A C 1
ATOM 692 O O . ARG A 1 86 ? -12.931 -7.275 0.397 1.00 87.44 86 ARG A O 1
ATOM 699 N N . THR A 1 87 ? -11.912 -6.152 2.056 1.00 87.81 87 THR A N 1
ATOM 700 C CA . THR A 1 87 ? -12.562 -4.856 1.796 1.00 87.81 87 THR A CA 1
ATOM 701 C C . THR A 1 87 ? -12.354 -4.420 0.352 1.00 87.81 87 THR A C 1
ATOM 703 O O . THR A 1 87 ? -13.306 -4.034 -0.318 1.00 87.81 87 THR A O 1
ATOM 706 N N . TYR A 1 88 ? -11.125 -4.552 -0.154 1.00 83.94 88 TYR A N 1
ATOM 707 C CA . TYR A 1 88 ? -10.821 -4.174 -1.531 1.00 83.94 88 TYR A CA 1
ATOM 708 C C . TYR A 1 88 ? -11.513 -5.085 -2.558 1.00 83.94 88 TYR A C 1
ATOM 710 O O . TYR A 1 88 ? -11.937 -4.632 -3.610 1.00 83.94 88 TYR A O 1
ATOM 718 N N . MET A 1 89 ? -11.657 -6.375 -2.249 1.00 77.81 89 MET A N 1
ATOM 719 C CA . MET A 1 89 ? -12.234 -7.364 -3.168 1.00 77.81 89 MET A CA 1
ATOM 720 C C . MET A 1 89 ? -13.755 -7.228 -3.322 1.00 77.81 89 MET A C 1
ATOM 722 O O . MET A 1 89 ? -14.321 -7.716 -4.300 1.00 77.81 89 MET A O 1
ATOM 726 N N . GLN A 1 90 ? -14.426 -6.608 -2.348 1.00 76.81 90 GLN A N 1
ATOM 727 C CA . GLN A 1 90 ? -15.883 -6.470 -2.325 1.00 76.81 90 GLN A CA 1
ATOM 728 C C . GLN A 1 90 ? -16.389 -5.240 -3.087 1.00 76.81 90 GLN A C 1
ATOM 730 O O . GLN A 1 90 ? -17.532 -5.251 -3.542 1.00 76.81 90 GLN A O 1
ATOM 735 N N . ASP A 1 91 ? -15.558 -4.213 -3.258 1.00 70.31 91 ASP A N 1
ATOM 736 C CA . ASP A 1 91 ? -15.935 -2.975 -3.935 1.00 70.31 91 ASP A CA 1
ATOM 737 C C . ASP A 1 91 ? -15.178 -2.846 -5.268 1.00 70.31 91 ASP A C 1
ATOM 739 O O . ASP A 1 91 ? -13.950 -2.795 -5.331 1.00 70.31 91 ASP A O 1
ATOM 743 N N . LYS A 1 92 ? -15.940 -2.859 -6.366 1.00 58.50 92 LYS A N 1
ATOM 744 C CA . LYS A 1 92 ? -15.413 -2.859 -7.739 1.00 58.50 92 LYS A CA 1
ATOM 745 C C . LYS A 1 92 ? -15.070 -1.455 -8.248 1.00 58.50 92 LYS A C 1
ATOM 747 O O . LYS A 1 92 ? -14.378 -1.351 -9.256 1.00 58.50 92 LYS A O 1
ATOM 752 N N . ASP A 1 93 ? -15.505 -0.400 -7.553 1.00 61.38 93 ASP A N 1
ATOM 753 C CA . ASP A 1 93 ? -15.404 0.997 -7.998 1.00 61.38 93 ASP A CA 1
ATOM 754 C C . ASP A 1 93 ? -14.479 1.853 -7.109 1.00 61.38 93 ASP A C 1
ATOM 756 O O . ASP A 1 93 ? -14.557 3.087 -7.104 1.00 61.38 93 ASP A O 1
ATOM 760 N N . ILE A 1 94 ? -13.558 1.219 -6.372 1.00 63.69 94 ILE A N 1
ATOM 761 C CA . ILE A 1 94 ? -12.663 1.888 -5.416 1.00 63.69 94 ILE A CA 1
ATOM 762 C C . ILE A 1 94 ? -11.711 2.863 -6.129 1.00 63.69 94 ILE A C 1
ATOM 764 O O . ILE A 1 94 ? -10.600 2.522 -6.542 1.00 63.69 94 ILE A O 1
ATOM 768 N N . LYS A 1 95 ? -12.127 4.129 -6.216 1.00 58.75 95 LYS A N 1
ATOM 769 C CA . LYS A 1 95 ? -11.278 5.273 -6.601 1.00 58.75 95 LYS A CA 1
ATOM 770 C C . LYS A 1 95 ? -10.668 5.984 -5.385 1.00 58.75 95 LYS A C 1
ATOM 772 O O . LYS A 1 95 ? -9.700 6.732 -5.527 1.00 58.75 95 LYS A O 1
ATOM 777 N N . THR A 1 96 ? -11.222 5.765 -4.194 1.00 73.50 96 THR A N 1
ATOM 778 C CA . THR A 1 96 ? -10.850 6.422 -2.927 1.00 73.50 96 THR A CA 1
ATOM 779 C C . THR A 1 96 ? -10.292 5.413 -1.915 1.00 73.50 96 THR A C 1
ATOM 781 O O . THR A 1 96 ? -10.192 4.231 -2.210 1.00 73.50 96 THR A O 1
ATOM 784 N N . ASN A 1 97 ? -9.843 5.870 -0.739 1.00 85.12 97 ASN A N 1
ATOM 785 C CA . ASN A 1 97 ? -9.340 4.982 0.318 1.00 85.12 97 ASN A CA 1
ATOM 786 C C . ASN A 1 97 ? -10.491 4.099 0.858 1.00 85.12 97 ASN A C 1
ATOM 788 O O . ASN A 1 97 ? -11.343 4.635 1.580 1.00 85.12 97 ASN A O 1
ATOM 792 N N . PRO A 1 98 ? -10.506 2.778 0.586 1.00 85.50 98 PRO A N 1
ATOM 793 C CA . PRO A 1 98 ? -11.595 1.889 0.983 1.00 85.50 98 PRO A CA 1
ATOM 794 C C . PRO A 1 98 ? -11.601 1.606 2.492 1.00 85.50 98 PRO A C 1
ATOM 796 O O . PRO A 1 98 ? -12.585 1.111 3.028 1.00 85.50 98 PRO A O 1
ATOM 799 N N . PHE A 1 99 ? -10.529 1.962 3.205 1.00 89.06 99 PHE A N 1
ATOM 800 C CA . PHE A 1 99 ? -10.365 1.707 4.637 1.00 89.06 99 PHE A CA 1
ATOM 801 C C . PHE A 1 99 ? -10.776 2.894 5.523 1.00 89.06 99 PHE A C 1
ATOM 803 O O . PHE A 1 99 ? -10.690 2.805 6.744 1.00 89.06 99 PHE A O 1
ATOM 810 N N . SER A 1 100 ? -11.194 4.020 4.930 1.00 82.75 100 SER A N 1
ATOM 811 C CA . SER A 1 100 ? -11.405 5.289 5.647 1.00 82.75 100 SER A CA 1
ATOM 812 C C . SER A 1 100 ? -12.712 5.376 6.447 1.00 82.75 100 SER A C 1
ATOM 814 O O . SER A 1 100 ? -12.779 6.144 7.402 1.00 82.75 100 SER A O 1
ATOM 816 N N . ASN A 1 101 ? -13.735 4.590 6.091 1.00 84.75 101 ASN A N 1
ATOM 817 C CA . ASN A 1 101 ? -15.089 4.705 6.65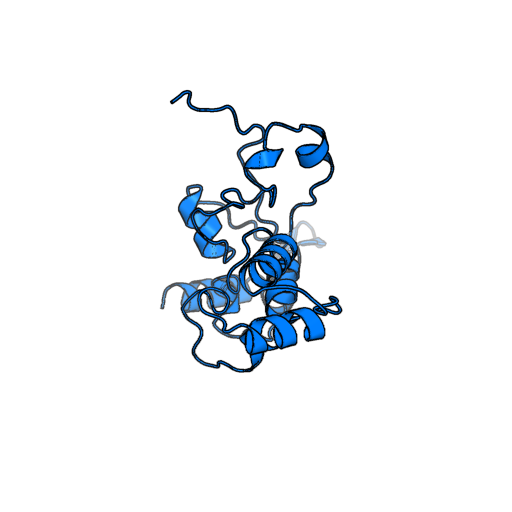4 1.00 84.75 101 ASN A CA 1
ATOM 818 C C . ASN A 1 101 ? -15.710 3.357 7.050 1.00 84.75 101 ASN A C 1
ATOM 820 O O . ASN A 1 101 ? -16.933 3.219 7.087 1.00 84.75 101 ASN A O 1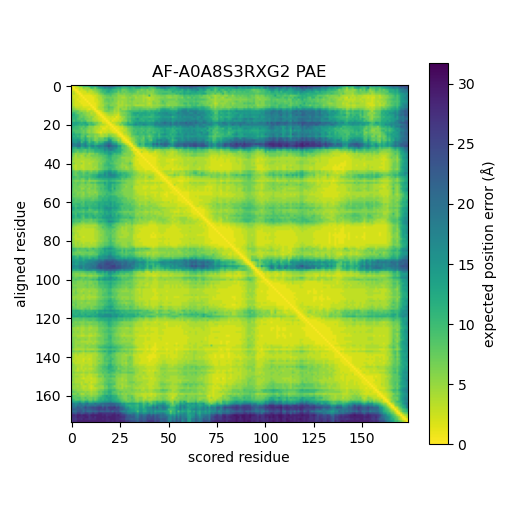
ATOM 824 N N . LEU A 1 102 ? -14.880 2.366 7.377 1.00 89.81 102 LEU A N 1
ATOM 825 C CA . LEU A 1 102 ? -15.366 1.045 7.763 1.00 89.81 102 LEU A CA 1
ATOM 826 C C . LEU A 1 102 ? -16.123 1.092 9.101 1.00 89.81 102 LEU A C 1
ATOM 828 O O . LEU A 1 102 ? -15.731 1.746 10.079 1.00 89.81 102 LEU A O 1
ATOM 832 N N . LYS A 1 103 ? -17.251 0.387 9.154 1.00 92.56 103 LYS A N 1
ATOM 833 C CA . LYS A 1 103 ? -17.988 0.095 10.386 1.00 92.56 103 LYS A CA 1
ATOM 834 C C . LYS A 1 103 ? -17.203 -0.916 11.218 1.00 92.56 103 LYS A C 1
ATOM 836 O O . LYS A 1 103 ? -16.361 -1.647 10.707 1.00 92.56 103 LYS A O 1
ATOM 841 N N . LYS A 1 104 ? -17.521 -1.008 12.513 1.00 93.81 104 LYS A N 1
ATOM 842 C CA . LYS A 1 104 ? -16.838 -1.930 13.437 1.00 93.81 104 LYS A CA 1
ATOM 843 C C . LYS A 1 104 ? -16.819 -3.374 12.910 1.00 93.81 104 LYS A C 1
ATOM 845 O O . LYS A 1 104 ? -15.754 -3.966 12.827 1.00 93.81 104 LYS A O 1
ATOM 850 N N . ALA A 1 105 ? -17.970 -3.892 12.480 1.00 92.88 105 ALA A N 1
ATOM 851 C CA . ALA A 1 105 ? -18.076 -5.246 11.935 1.00 92.88 105 ALA A CA 1
ATOM 852 C C . ALA A 1 105 ? -17.247 -5.445 10.650 1.00 92.88 105 ALA A C 1
ATOM 854 O O . ALA A 1 105 ? -16.697 -6.518 10.425 1.00 92.88 105 ALA A O 1
ATOM 855 N N . GLU A 1 106 ? -17.129 -4.414 9.809 1.00 93.12 106 GLU A N 1
ATOM 856 C CA . GLU A 1 106 ? -16.318 -4.473 8.588 1.00 93.12 106 GLU A CA 1
ATOM 857 C C . GLU A 1 106 ? -14.824 -4.481 8.925 1.00 93.12 106 GLU A C 1
ATOM 859 O O . GLU A 1 106 ? -14.081 -5.260 8.334 1.00 93.12 106 GLU A O 1
ATOM 864 N N . LEU A 1 107 ? -14.401 -3.695 9.923 1.00 94.19 107 LEU A N 1
ATOM 865 C CA . LEU A 1 107 ? -13.035 -3.716 10.455 1.00 94.19 107 LEU A CA 1
ATOM 866 C C . LEU A 1 107 ? -12.684 -5.068 11.078 1.00 94.19 107 LEU A C 1
ATOM 868 O O . LEU A 1 107 ? -11.605 -5.592 10.822 1.00 94.19 107 LEU A O 1
ATOM 872 N N . GLU A 1 108 ? -13.592 -5.652 11.864 1.00 94.75 108 GLU A N 1
ATOM 873 C CA . GLU A 1 108 ? -13.392 -6.979 12.455 1.00 94.75 108 GLU A CA 1
ATOM 874 C C . GLU A 1 108 ? -13.188 -8.034 11.364 1.00 94.75 108 GLU A C 1
ATOM 876 O O . GLU A 1 108 ? -12.281 -8.858 11.441 1.00 94.75 108 GLU A O 1
ATOM 881 N N . GLN A 1 109 ? -14.000 -7.984 10.310 1.00 93.50 109 GLN A N 1
ATOM 882 C CA . GLN A 1 109 ? -13.904 -8.934 9.210 1.00 93.50 109 GLN A CA 1
ATOM 883 C C . GLN A 1 109 ? -12.646 -8.696 8.352 1.00 93.50 109 GLN A C 1
ATOM 885 O O . GLN A 1 109 ? -12.006 -9.656 7.921 1.00 93.50 109 GLN A O 1
ATOM 890 N N . GLU A 1 110 ? -12.263 -7.440 8.119 1.00 94.69 110 GLU A N 1
ATOM 891 C CA . GLU A 1 110 ? -11.030 -7.067 7.417 1.00 94.69 110 GLU A CA 1
ATOM 892 C C . GLU A 1 110 ? -9.787 -7.557 8.171 1.00 94.69 110 GLU A C 1
ATOM 894 O O . GLU A 1 110 ? -8.937 -8.238 7.594 1.00 94.69 110 GLU A O 1
ATOM 899 N N . LEU A 1 111 ? -9.699 -7.284 9.473 1.00 94.94 111 LEU A N 1
ATOM 900 C CA . LEU A 1 111 ? -8.599 -7.740 10.323 1.00 94.94 111 LEU A CA 1
ATOM 901 C C . LEU A 1 111 ? -8.560 -9.266 10.445 1.00 94.94 111 LEU A C 1
ATOM 903 O O . LEU A 1 111 ? -7.485 -9.856 10.315 1.00 94.94 111 LEU A O 1
ATOM 907 N N . ALA A 1 112 ? -9.715 -9.918 10.592 1.00 93.56 112 ALA A N 1
ATOM 908 C CA . ALA A 1 112 ? -9.798 -11.375 10.607 1.00 93.56 112 ALA A CA 1
ATOM 909 C C . ALA A 1 112 ? -9.284 -11.988 9.294 1.00 93.56 112 ALA A C 1
ATOM 911 O O . ALA A 1 112 ? -8.494 -12.929 9.334 1.00 93.56 112 ALA A O 1
ATOM 912 N N . SER A 1 113 ? -9.632 -11.414 8.132 1.00 92.75 113 SER A N 1
ATOM 913 C CA . SER A 1 113 ? -9.116 -11.877 6.828 1.00 92.75 113 SER A CA 1
ATOM 914 C C . SER A 1 113 ? -7.594 -11.741 6.696 1.00 92.75 113 SER A C 1
ATOM 916 O O . SER A 1 113 ? -6.948 -12.502 5.980 1.00 92.75 113 SER A O 1
ATOM 918 N N . ARG A 1 114 ? -7.000 -10.812 7.452 1.00 93.62 114 ARG A N 1
ATOM 919 C CA . ARG A 1 114 ? -5.551 -10.597 7.537 1.00 93.62 114 ARG A CA 1
ATOM 920 C C . ARG A 1 114 ? -4.876 -11.457 8.615 1.00 93.62 114 ARG A C 1
ATOM 922 O O . ARG A 1 114 ? -3.656 -11.362 8.759 1.00 93.62 114 ARG A O 1
ATOM 929 N N . GLY A 1 115 ? -5.634 -12.286 9.339 1.00 92.69 115 GLY A N 1
ATOM 930 C CA . GLY A 1 115 ? -5.147 -13.171 10.401 1.00 92.69 115 GLY A CA 1
ATOM 931 C C . GLY A 1 115 ? -4.944 -12.484 11.755 1.00 92.69 115 GLY A C 1
ATOM 932 O O . GLY A 1 115 ? -4.110 -12.929 12.540 1.00 92.69 115 GLY A O 1
ATOM 933 N N . LYS A 1 116 ? -5.646 -11.377 12.024 1.00 93.31 116 LYS A N 1
ATOM 934 C CA . LYS A 1 116 ? -5.533 -10.614 13.277 1.00 93.31 116 LYS A CA 1
ATOM 935 C C . LYS A 1 116 ? -6.709 -10.884 14.209 1.00 93.31 116 LYS A C 1
ATOM 937 O O . LYS A 1 116 ? -7.849 -10.993 13.766 1.00 93.31 116 LYS A O 1
ATOM 942 N N . GLY A 1 117 ? -6.416 -10.978 15.506 1.00 90.44 117 GLY A N 1
ATOM 943 C CA . GLY A 1 117 ? -7.429 -11.123 16.548 1.00 90.44 117 GLY A CA 1
ATOM 944 C C . GLY A 1 117 ? -8.188 -9.817 16.768 1.00 90.44 117 GLY A C 1
ATOM 945 O O . GLY A 1 117 ? -7.586 -8.750 16.816 1.00 90.44 117 GLY A O 1
ATOM 946 N N . THR A 1 118 ? -9.509 -9.907 16.900 1.00 92.50 118 THR A N 1
ATOM 947 C CA . THR A 1 118 ? -10.407 -8.741 17.010 1.00 92.50 118 THR A CA 1
ATOM 948 C C . THR A 1 118 ? -11.232 -8.731 18.298 1.00 92.50 118 THR A C 1
ATOM 950 O O . THR A 1 118 ? -12.003 -7.804 18.543 1.00 92.50 118 THR A O 1
ATOM 953 N N . LEU A 1 119 ? -11.077 -9.761 19.135 1.00 90.00 119 LEU A N 1
ATOM 954 C CA . LEU A 1 119 ? -11.851 -9.949 20.359 1.00 90.00 119 LEU A CA 1
ATOM 955 C C . LEU A 1 119 ? -11.583 -8.824 21.363 1.00 90.00 119 LEU A C 1
ATOM 957 O O . LEU A 1 119 ? -10.438 -8.532 21.691 1.00 90.00 119 LEU A O 1
ATOM 961 N N . GLY A 1 120 ? -12.658 -8.221 21.871 1.00 89.06 120 GLY A N 1
ATOM 962 C CA . GLY A 1 120 ? -12.594 -7.187 22.909 1.00 89.06 120 GLY A CA 1
ATOM 963 C C . GLY A 1 120 ? -12.196 -5.792 22.420 1.00 89.06 120 GLY A C 1
ATOM 964 O O . GLY A 1 120 ? -12.314 -4.848 23.194 1.00 89.06 120 GLY A O 1
ATOM 965 N N . LEU A 1 121 ? -11.802 -5.633 21.153 1.00 93.12 121 LEU A N 1
ATOM 966 C CA . LEU A 1 121 ? -11.376 -4.341 20.622 1.00 93.12 121 LEU A CA 1
ATOM 967 C C . LEU A 1 121 ? -12.571 -3.434 20.296 1.00 93.12 121 LEU A C 1
ATOM 969 O O . LEU A 1 121 ? -13.615 -3.852 19.769 1.00 93.12 121 LEU A O 1
ATOM 973 N N . ASN A 1 122 ? -12.417 -2.150 20.601 1.00 94.94 122 ASN A N 1
ATOM 974 C CA . ASN A 1 122 ? -13.337 -1.105 20.183 1.00 94.94 122 ASN A CA 1
ATOM 975 C C . ASN A 1 122 ? -13.038 -0.653 18.738 1.00 94.94 122 ASN A C 1
ATOM 977 O O . ASN A 1 122 ? -12.030 -1.018 18.136 1.00 94.94 122 ASN A O 1
ATOM 981 N N . LYS A 1 123 ? -13.933 0.147 18.141 1.00 94.94 123 LYS A N 1
ATOM 982 C CA . LYS A 1 123 ? -13.786 0.586 16.739 1.00 94.94 123 LYS A CA 1
ATOM 983 C C . LYS A 1 123 ? -12.468 1.335 16.490 1.00 94.94 123 LYS A C 1
ATOM 985 O O . LYS A 1 123 ? -11.864 1.153 15.437 1.00 94.94 123 LYS A O 1
ATOM 990 N N . SER A 1 124 ? -12.049 2.182 17.429 1.00 93.88 124 SER A N 1
ATOM 991 C CA . SER A 1 124 ? -10.827 2.976 17.291 1.00 93.88 124 SER A CA 1
ATOM 992 C C . SER A 1 124 ? -9.589 2.086 17.310 1.00 93.88 124 SER A C 1
ATOM 994 O O . SER A 1 124 ? -8.712 2.259 16.475 1.00 93.88 124 SER A O 1
ATOM 996 N N . GLU A 1 125 ? -9.540 1.111 18.217 1.00 94.62 125 GLU A N 1
ATOM 997 C CA . GLU A 1 125 ? -8.435 0.149 18.317 1.00 94.62 125 GLU A CA 1
ATOM 998 C C . GLU A 1 125 ? -8.326 -0.713 17.057 1.00 94.62 125 GLU A C 1
ATOM 1000 O O . GLU A 1 125 ? -7.240 -0.856 16.503 1.00 94.62 125 GLU A O 1
ATOM 1005 N N . LEU A 1 126 ? -9.458 -1.205 16.542 1.00 95.56 126 LEU A N 1
ATOM 1006 C CA . LEU A 1 126 ? -9.498 -1.947 15.279 1.00 95.56 126 LEU A CA 1
ATOM 1007 C C . LEU A 1 126 ? -8.978 -1.099 14.104 1.00 95.56 126 LEU A C 1
ATOM 1009 O O . LEU A 1 126 ? -8.244 -1.591 13.249 1.00 95.56 126 LEU A O 1
ATOM 1013 N N . GLN A 1 127 ? -9.335 0.187 14.053 1.00 93.88 127 GLN A N 1
ATOM 1014 C CA . GLN A 1 127 ? -8.837 1.084 13.011 1.00 93.88 127 GLN A CA 1
ATOM 1015 C C . GLN A 1 127 ? -7.327 1.332 13.144 1.00 93.88 127 GLN A C 1
ATOM 1017 O O . GLN A 1 127 ? -6.634 1.378 12.127 1.00 93.88 127 GLN A O 1
ATOM 1022 N N . THR A 1 128 ? -6.816 1.485 14.369 1.00 92.88 128 THR A N 1
ATOM 1023 C CA . THR A 1 128 ? -5.379 1.638 14.633 1.00 92.88 128 THR A CA 1
ATOM 1024 C C . THR A 1 128 ? -4.606 0.402 14.184 1.00 92.88 128 THR A C 1
ATOM 1026 O O . THR A 1 128 ? -3.678 0.541 13.395 1.00 92.88 128 THR A O 1
ATOM 1029 N N . GLU A 1 129 ? -5.052 -0.799 14.562 1.00 94.50 129 GLU A N 1
ATOM 1030 C CA . GLU A 1 129 ? -4.439 -2.061 14.122 1.00 94.50 129 GLU A CA 1
ATOM 1031 C C . GLU A 1 129 ? -4.395 -2.179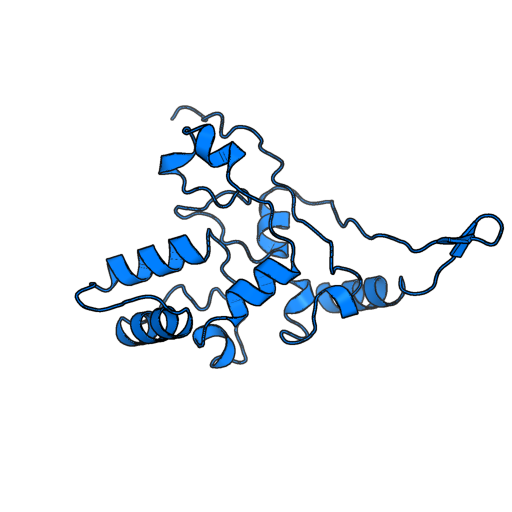 12.594 1.00 94.50 129 GLU A C 1
ATOM 1033 O O . GLU A 1 129 ? -3.372 -2.544 12.011 1.00 94.50 129 GLU A O 1
ATOM 1038 N N . LEU A 1 130 ? -5.487 -1.821 11.910 1.00 94.25 130 LEU A N 1
ATOM 1039 C CA . LEU A 1 130 ? -5.507 -1.830 10.449 1.00 94.25 130 LEU A CA 1
ATOM 1040 C C . LEU A 1 130 ? -4.512 -0.816 9.867 1.00 94.25 130 LEU A C 1
ATOM 1042 O O . LEU A 1 130 ? -3.782 -1.139 8.929 1.00 94.25 130 LEU A O 1
ATOM 1046 N N . ASN A 1 131 ? -4.451 0.392 10.427 1.00 92.56 131 ASN A N 1
ATOM 1047 C CA . ASN A 1 131 ? -3.519 1.427 9.984 1.00 92.56 131 ASN A CA 1
ATOM 1048 C C . ASN A 1 131 ? -2.054 1.010 10.177 1.00 92.56 131 ASN A C 1
ATOM 1050 O O . ASN A 1 131 ? -1.242 1.277 9.291 1.00 92.56 131 ASN A O 1
ATOM 1054 N N . ASP A 1 132 ? -1.732 0.331 11.278 1.00 91.69 132 ASP A N 1
ATOM 1055 C CA . ASP A 1 132 ? -0.381 -0.149 11.587 1.00 91.69 132 ASP A CA 1
ATOM 1056 C C . ASP A 1 132 ? 0.046 -1.303 10.670 1.00 91.69 132 ASP A C 1
ATOM 1058 O O . ASP A 1 132 ? 1.204 -1.400 10.265 1.00 91.69 132 ASP A O 1
ATOM 1062 N N . ILE A 1 133 ? -0.892 -2.154 10.247 1.00 93.06 133 ILE A N 1
ATOM 1063 C CA . ILE A 1 133 ? -0.624 -3.172 9.219 1.00 93.06 133 ILE A CA 1
ATOM 1064 C C . ILE A 1 133 ? -0.347 -2.505 7.870 1.00 93.06 133 ILE A C 1
ATOM 1066 O O . ILE A 1 133 ? 0.592 -2.877 7.160 1.00 93.06 133 ILE A O 1
ATOM 1070 N N . LEU A 1 134 ? -1.173 -1.524 7.505 1.00 92.69 134 LEU A N 1
ATOM 1071 C CA . LEU A 1 134 ? -1.119 -0.859 6.208 1.00 92.69 134 LEU A CA 1
ATOM 1072 C C . LEU A 1 134 ? 0.032 0.152 6.090 1.00 92.69 134 LEU A C 1
ATOM 1074 O O . LEU A 1 134 ? 0.464 0.444 4.977 1.00 92.69 134 LEU A O 1
ATOM 1078 N N . ASN A 1 135 ? 0.557 0.677 7.201 1.00 91.75 135 ASN A N 1
ATOM 1079 C CA . ASN A 1 135 ? 1.674 1.631 7.243 1.00 91.75 135 ASN A CA 1
ATOM 1080 C C . ASN A 1 135 ? 1.491 2.835 6.297 1.00 91.75 135 ASN A C 1
ATOM 1082 O O . ASN A 1 135 ? 2.426 3.287 5.635 1.00 91.75 135 ASN A O 1
ATOM 1086 N N . GLY A 1 136 ? 0.258 3.342 6.200 1.00 90.81 136 GLY A N 1
ATOM 1087 C CA . GLY A 1 136 ? -0.112 4.459 5.324 1.00 90.81 136 GLY A CA 1
ATOM 1088 C C . GLY A 1 136 ? -0.475 4.085 3.883 1.00 90.81 136 GLY A C 1
ATOM 1089 O O . GLY A 1 136 ? -0.922 4.954 3.136 1.00 90.81 136 GLY A O 1
ATOM 1090 N N . ILE A 1 137 ? -0.360 2.817 3.488 1.00 93.00 137 ILE A N 1
ATOM 1091 C CA . ILE A 1 137 ? -0.864 2.330 2.198 1.00 93.00 137 ILE A CA 1
ATOM 1092 C C . ILE A 1 137 ? -2.393 2.301 2.253 1.00 93.00 137 ILE A C 1
ATOM 1094 O O . ILE A 1 137 ? -2.984 1.617 3.080 1.00 93.00 137 ILE A O 1
ATOM 1098 N N . ALA A 1 138 ? -3.044 3.052 1.372 1.00 90.25 138 ALA A N 1
ATOM 1099 C CA . ALA A 1 138 ? -4.483 3.289 1.434 1.00 90.25 138 ALA A CA 1
ATOM 1100 C C . ALA A 1 138 ? -5.236 2.857 0.177 1.00 90.25 138 ALA A C 1
ATOM 1102 O O . ALA A 1 138 ? -6.458 2.855 0.174 1.00 90.25 138 ALA A O 1
ATOM 1103 N N . ARG A 1 139 ? -4.543 2.532 -0.911 1.00 90.00 139 ARG A N 1
ATOM 1104 C CA . ARG A 1 139 ? -5.138 2.037 -2.157 1.00 90.00 139 ARG A CA 1
ATOM 1105 C C . ARG A 1 139 ? -4.069 1.355 -3.000 1.00 90.00 139 ARG A C 1
ATOM 1107 O O . ARG A 1 139 ? -2.886 1.416 -2.668 1.00 90.00 139 ARG A O 1
ATOM 1114 N N . LEU A 1 140 ? -4.482 0.751 -4.110 1.00 90.50 140 LEU A N 1
ATOM 1115 C CA . LEU A 1 140 ? -3.537 0.210 -5.080 1.00 90.50 140 LEU A CA 1
ATOM 1116 C C . LEU A 1 140 ? -2.641 1.301 -5.680 1.00 90.50 140 LEU A C 1
ATOM 1118 O O . LEU A 1 140 ? -3.090 2.443 -5.849 1.00 90.50 140 LEU A O 1
ATOM 1122 N N . PRO A 1 141 ? -1.404 0.947 -6.068 1.00 90.19 141 PRO A N 1
ATOM 1123 C CA . PRO A 1 141 ? -0.598 1.789 -6.937 1.00 90.19 141 PRO A CA 1
ATOM 1124 C C . PRO A 1 141 ? -1.363 2.194 -8.199 1.00 90.19 141 PRO A C 1
ATOM 1126 O O . PRO A 1 141 ? -2.086 1.388 -8.786 1.00 90.19 141 PRO A O 1
ATOM 1129 N N . ALA A 1 142 ? -1.192 3.439 -8.639 1.00 88.00 142 ALA A N 1
ATOM 1130 C CA . ALA A 1 142 ? -2.002 4.053 -9.689 1.00 88.00 142 ALA A CA 1
ATOM 1131 C C . ALA A 1 142 ? -2.015 3.237 -10.995 1.00 88.00 142 ALA A C 1
ATOM 1133 O O . ALA A 1 142 ? -3.081 3.029 -11.576 1.00 88.00 142 ALA A O 1
ATOM 1134 N N . LEU A 1 143 ? -0.860 2.712 -11.417 1.00 86.69 143 LEU A N 1
ATOM 1135 C CA . LEU A 1 143 ? -0.726 1.889 -12.629 1.00 86.69 143 LEU A CA 1
ATOM 1136 C C . LEU A 1 143 ? -1.402 0.512 -12.516 1.00 86.69 143 LEU A C 1
ATOM 1138 O O . LEU A 1 143 ? -1.745 -0.092 -13.526 1.00 86.69 143 LEU A O 1
ATOM 1142 N N . MET A 1 144 ? -1.645 0.034 -11.296 1.00 88.25 144 MET A N 1
ATOM 1143 C CA . MET A 1 144 ? -2.264 -1.268 -11.020 1.00 88.25 144 MET A CA 1
ATOM 1144 C C . MET A 1 144 ? -3.778 -1.166 -10.814 1.00 88.25 144 MET A C 1
ATOM 1146 O O . MET A 1 144 ? -4.453 -2.182 -10.707 1.00 88.25 144 MET A O 1
ATOM 1150 N N . THR A 1 145 ? -4.340 0.046 -10.796 1.00 85.38 145 THR A N 1
ATOM 1151 C CA . THR A 1 145 ? -5.797 0.239 -10.679 1.00 85.38 145 THR A CA 1
ATOM 1152 C C . THR A 1 145 ? -6.560 -0.222 -11.922 1.00 85.38 145 THR A C 1
ATOM 1154 O O . THR A 1 145 ? -7.724 -0.590 -11.813 1.00 85.38 145 THR A O 1
ATOM 1157 N N . VAL A 1 146 ? -5.911 -0.235 -13.095 1.00 83.44 146 VAL A N 1
ATOM 1158 C CA . VAL A 1 146 ? -6.522 -0.663 -14.368 1.00 83.44 146 VAL A CA 1
ATOM 1159 C C . VAL A 1 146 ? -6.825 -2.162 -14.362 1.00 83.44 146 VAL A C 1
ATOM 1161 O O . VAL A 1 146 ? -7.869 -2.589 -14.845 1.00 83.44 146 VAL A O 1
ATOM 1164 N N . ASN A 1 147 ? -5.919 -2.965 -13.801 1.00 85.88 147 ASN A N 1
ATOM 1165 C CA . ASN A 1 147 ? -6.135 -4.388 -13.582 1.00 85.88 147 ASN A CA 1
ATOM 1166 C C . ASN A 1 147 ? -5.547 -4.786 -12.218 1.00 85.88 147 ASN A C 1
ATOM 1168 O O . ASN A 1 147 ? -4.375 -5.159 -12.153 1.00 85.88 147 ASN A O 1
ATOM 1172 N N . PRO A 1 148 ? -6.355 -4.731 -11.141 1.00 87.12 148 PRO A N 1
ATOM 1173 C CA . PRO A 1 148 ? -5.919 -5.024 -9.775 1.00 87.12 148 PRO A CA 1
ATOM 1174 C C . PRO A 1 148 ? -5.225 -6.371 -9.600 1.00 87.12 148 PRO A C 1
ATOM 1176 O O . PRO A 1 148 ? -4.323 -6.505 -8.773 1.00 87.12 148 PRO A O 1
ATOM 1179 N N . ASN A 1 149 ? -5.646 -7.371 -10.375 1.00 87.62 149 ASN A N 1
ATOM 1180 C CA . ASN A 1 149 ? -5.167 -8.742 -10.248 1.00 87.62 149 ASN A CA 1
ATOM 1181 C C . ASN A 1 149 ? -3.897 -9.007 -11.059 1.00 87.62 149 ASN A C 1
ATOM 1183 O O . ASN A 1 149 ? -3.255 -10.027 -10.822 1.00 87.62 149 ASN A O 1
ATOM 1187 N N . ARG A 1 150 ? -3.519 -8.105 -11.974 1.00 89.69 150 ARG A N 1
ATOM 1188 C CA . ARG A 1 150 ? -2.288 -8.225 -12.755 1.00 89.69 150 ARG A CA 1
ATOM 1189 C C . ARG A 1 150 ? -1.074 -7.962 -11.846 1.00 89.69 150 ARG A C 1
ATOM 1191 O O . ARG A 1 150 ? -0.990 -6.873 -11.273 1.00 89.69 150 ARG A O 1
ATOM 1198 N N . PRO A 1 151 ? -0.145 -8.922 -11.698 1.00 90.62 151 PRO A N 1
ATOM 1199 C CA . PRO A 1 151 ? 1.106 -8.715 -10.977 1.00 90.62 151 PRO A CA 1
ATOM 1200 C C . PRO A 1 151 ? 1.952 -7.587 -11.571 1.00 90.62 151 PRO A C 1
ATOM 1202 O O . PRO A 1 151 ? 1.888 -7.295 -12.765 1.00 90.62 151 PRO A O 1
ATOM 1205 N N . ALA A 1 152 ? 2.799 -6.982 -10.740 1.00 89.44 152 ALA A N 1
ATOM 1206 C CA . ALA A 1 152 ? 3.748 -5.962 -11.181 1.00 89.44 152 ALA A CA 1
ATOM 1207 C C . ALA A 1 152 ? 4.749 -6.470 -12.235 1.00 89.44 152 ALA A C 1
ATOM 1209 O O . ALA A 1 152 ? 5.212 -5.698 -13.072 1.00 89.44 152 ALA A O 1
ATOM 1210 N N . GLU A 1 153 ? 5.095 -7.757 -12.196 1.00 88.12 153 GLU A N 1
ATOM 1211 C CA . GLU A 1 153 ? 6.018 -8.390 -13.145 1.00 88.12 153 GLU A CA 1
ATOM 1212 C C . GLU A 1 153 ? 5.477 -8.374 -14.581 1.00 88.12 153 GLU A C 1
ATOM 1214 O O . GLU A 1 153 ? 6.202 -8.004 -15.500 1.00 88.12 153 GLU A O 1
ATOM 1219 N N . ASP A 1 154 ? 4.178 -8.625 -14.763 1.00 87.88 154 ASP A N 1
ATOM 1220 C CA . ASP A 1 154 ? 3.516 -8.626 -16.077 1.00 87.88 154 ASP A CA 1
ATOM 1221 C C . ASP A 1 154 ? 3.546 -7.257 -16.777 1.00 87.88 154 ASP A C 1
ATOM 1223 O O . ASP A 1 154 ? 3.326 -7.165 -17.992 1.00 87.88 154 ASP A O 1
ATOM 1227 N N . ILE A 1 155 ? 3.795 -6.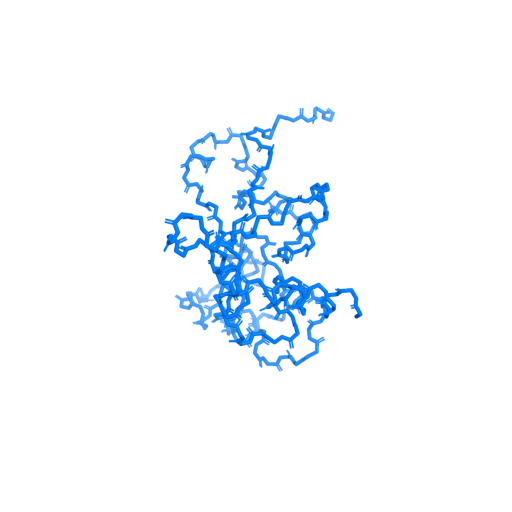199 -16.001 1.00 86.25 155 ILE A N 1
ATOM 1228 C CA . ILE A 1 155 ? 3.919 -4.808 -16.442 1.00 86.25 155 ILE A CA 1
ATOM 1229 C C . ILE A 1 155 ? 5.348 -4.278 -16.257 1.00 86.25 155 ILE A C 1
ATOM 1231 O O . ILE A 1 155 ? 5.520 -3.078 -16.117 1.00 86.25 155 ILE A O 1
ATOM 1235 N N . ASN A 1 156 ? 6.372 -5.139 -16.207 1.00 84.25 156 ASN A N 1
ATOM 1236 C CA . ASN A 1 156 ? 7.791 -4.758 -16.103 1.00 84.25 156 ASN A CA 1
ATOM 1237 C C . ASN A 1 156 ? 8.169 -3.927 -14.854 1.00 84.25 156 ASN A C 1
ATOM 1239 O O . ASN A 1 156 ? 9.224 -3.297 -14.810 1.00 84.25 156 ASN A O 1
ATOM 1243 N N . LEU A 1 157 ? 7.339 -3.940 -13.804 1.00 85.62 157 LEU A N 1
ATOM 1244 C CA . LEU A 1 157 ? 7.545 -3.195 -12.552 1.00 85.62 157 LEU A CA 1
ATOM 1245 C C . LEU A 1 157 ? 7.722 -4.110 -11.331 1.00 85.62 157 LEU A C 1
ATOM 1247 O O . LEU A 1 157 ? 7.636 -3.645 -10.195 1.00 85.62 157 LEU A O 1
ATOM 1251 N N . GLY A 1 158 ? 8.004 -5.402 -11.540 1.00 82.50 158 GLY A N 1
ATOM 1252 C CA . GLY A 1 158 ? 8.141 -6.407 -10.473 1.00 82.50 158 GLY A CA 1
ATOM 1253 C C . GLY A 1 158 ? 9.120 -6.022 -9.359 1.00 82.50 158 GLY A C 1
ATOM 1254 O O . GLY A 1 158 ? 8.877 -6.304 -8.191 1.00 82.50 158 GLY A O 1
ATOM 1255 N N . LYS A 1 159 ? 10.201 -5.320 -9.715 1.00 81.94 159 LYS A N 1
ATOM 1256 C CA . LYS A 1 159 ? 11.261 -4.881 -8.790 1.00 81.94 159 LYS A CA 1
ATOM 1257 C C . LYS A 1 159 ? 11.219 -3.382 -8.488 1.00 81.94 159 LYS A C 1
ATOM 1259 O O . LYS A 1 159 ? 12.180 -2.838 -7.952 1.00 81.94 159 LYS A O 1
ATOM 1264 N N . TYR A 1 160 ? 10.163 -2.681 -8.899 1.00 85.25 160 TYR A N 1
ATOM 1265 C CA . TYR A 1 160 ? 10.114 -1.232 -8.758 1.00 85.25 160 TYR A CA 1
ATOM 1266 C C . TYR A 1 160 ? 9.727 -0.841 -7.325 1.00 85.25 160 TYR A C 1
ATOM 1268 O O . TYR A 1 160 ? 8.614 -1.090 -6.848 1.00 85.25 160 TYR A O 1
ATOM 1276 N N . GLU A 1 161 ? 10.688 -0.222 -6.646 1.00 82.94 161 GLU A N 1
ATOM 1277 C CA . GLU A 1 161 ? 10.596 0.281 -5.281 1.00 82.94 161 GLU A CA 1
ATOM 1278 C C . GLU A 1 161 ? 10.400 1.795 -5.275 1.00 82.94 161 GLU A C 1
ATOM 1280 O O . GLU A 1 161 ? 11.084 2.533 -5.989 1.00 82.94 161 GLU A O 1
ATOM 1285 N N . ILE A 1 162 ? 9.507 2.281 -4.408 1.00 78.38 162 ILE A N 1
ATOM 1286 C CA . ILE A 1 162 ? 9.377 3.721 -4.181 1.00 78.38 162 ILE A CA 1
ATOM 1287 C C . ILE A 1 162 ? 10.253 4.089 -2.987 1.00 78.38 162 ILE A C 1
ATOM 1289 O O . ILE A 1 162 ? 9.841 3.948 -1.834 1.00 78.38 162 ILE A O 1
ATOM 1293 N N . MET A 1 163 ? 11.454 4.588 -3.276 1.00 75.75 163 MET A N 1
ATOM 1294 C CA . MET A 1 163 ? 12.385 5.034 -2.242 1.00 75.75 163 MET A CA 1
ATOM 1295 C C . MET A 1 163 ? 11.832 6.235 -1.463 1.00 75.75 163 MET A C 1
ATOM 1297 O O . MET A 1 163 ? 11.297 7.199 -2.028 1.00 75.75 163 MET A O 1
ATOM 1301 N N . ASN A 1 164 ? 12.022 6.201 -0.148 1.00 72.06 164 ASN A N 1
ATOM 1302 C CA . ASN A 1 164 ? 11.901 7.357 0.726 1.00 72.06 164 ASN A CA 1
ATOM 1303 C C . ASN A 1 164 ? 13.121 8.268 0.515 1.00 72.06 164 ASN A C 1
ATOM 1305 O O . ASN A 1 164 ? 14.256 7.840 0.665 1.00 72.06 164 ASN A O 1
ATOM 1309 N N . PHE A 1 165 ? 12.896 9.534 0.158 1.00 59.75 165 PHE A N 1
ATOM 1310 C CA . PHE A 1 165 ? 13.991 10.495 -0.073 1.00 59.75 165 PHE A CA 1
ATOM 1311 C C . PHE A 1 165 ? 14.299 11.378 1.141 1.00 59.75 165 PHE A C 1
ATOM 1313 O O . PHE A 1 165 ? 15.167 12.239 1.063 1.00 59.75 165 PHE A O 1
ATOM 1320 N N . GLU A 1 166 ? 13.619 11.165 2.267 1.00 57.91 166 GLU A N 1
ATOM 1321 C CA . GLU A 1 166 ? 13.896 11.884 3.510 1.00 57.91 166 GLU A CA 1
ATOM 1322 C C . GLU A 1 166 ? 14.511 10.902 4.515 1.00 57.91 166 GLU A C 1
ATOM 1324 O O . GLU A 1 166 ? 13.780 10.209 5.226 1.00 57.91 166 GLU A O 1
ATOM 1329 N N . PRO A 1 167 ? 15.854 10.778 4.540 1.00 47.50 167 PRO A N 1
ATOM 1330 C CA . PRO A 1 167 ? 16.550 9.866 5.446 1.00 47.50 167 PRO A CA 1
ATOM 1331 C C . PRO A 1 167 ? 16.447 10.290 6.919 1.00 47.50 167 PRO A C 1
ATOM 1333 O O . PRO A 1 167 ? 16.701 9.480 7.804 1.00 47.50 167 PRO A O 1
ATOM 1336 N N . LEU A 1 168 ? 16.033 11.528 7.204 1.00 51.25 168 LEU A N 1
ATOM 1337 C CA . LEU A 1 168 ? 15.807 12.040 8.550 1.00 51.25 168 LEU A CA 1
ATOM 1338 C C . LEU A 1 168 ? 14.576 12.947 8.539 1.00 51.25 168 LEU A C 1
ATOM 1340 O O . LEU A 1 168 ? 14.559 13.955 7.836 1.00 51.25 168 LEU A O 1
ATOM 1344 N N . HIS A 1 169 ? 13.583 12.630 9.371 1.00 58.00 169 HIS A N 1
ATOM 1345 C CA . HIS A 1 169 ? 12.477 13.532 9.698 1.00 58.00 169 HIS A CA 1
ATOM 1346 C C . HIS A 1 169 ? 13.011 14.674 10.587 1.00 58.00 169 HIS A C 1
ATOM 1348 O O . HIS A 1 169 ? 12.674 14.772 11.770 1.00 58.00 169 HIS A O 1
ATOM 1354 N N . GLN A 1 170 ? 13.935 15.490 10.066 1.00 44.62 170 GLN A N 1
ATOM 1355 C CA . GLN A 1 170 ? 14.425 16.661 10.783 1.00 44.62 170 GLN A CA 1
ATOM 1356 C C . GLN A 1 170 ? 13.268 17.649 10.881 1.00 44.62 170 GLN A C 1
ATOM 1358 O O . GLN A 1 170 ? 12.736 18.125 9.881 1.00 44.62 170 GLN A O 1
ATOM 1363 N N . GLY A 1 171 ? 12.813 17.855 12.115 1.00 43.47 171 GLY A N 1
ATOM 1364 C CA . GLY A 1 171 ? 11.629 18.637 12.405 1.00 43.47 171 GLY A CA 1
ATOM 1365 C C . GLY A 1 171 ? 11.765 20.062 11.895 1.00 43.47 171 GLY A C 1
ATOM 1366 O O . GLY A 1 171 ? 12.744 20.740 12.188 1.00 43.47 171 GLY A O 1
ATOM 1367 N N . HIS A 1 172 ? 10.722 20.547 11.231 1.00 33.47 172 HIS A N 1
ATOM 1368 C CA . HIS A 1 172 ? 10.400 21.953 11.388 1.00 33.47 172 HIS A CA 1
ATOM 1369 C C . HIS A 1 172 ? 9.964 22.146 12.847 1.00 33.47 172 HIS A C 1
ATOM 1371 O O . HIS A 1 172 ? 8.990 21.503 13.264 1.00 33.47 172 HIS A O 1
ATOM 1377 N N . PRO A 1 173 ? 10.679 22.953 13.651 1.00 40.59 173 PRO A N 1
ATOM 1378 C CA . PRO A 1 173 ? 10.125 23.411 14.912 1.00 40.59 173 PRO A CA 1
ATOM 1379 C C . PRO A 1 173 ? 8.820 24.151 14.595 1.00 40.59 173 PRO A C 1
ATOM 1381 O O . PRO A 1 173 ? 8.764 24.951 13.659 1.00 40.59 173 PRO A O 1
ATOM 1384 N N . LYS A 1 174 ? 7.761 23.803 15.326 1.00 38.53 174 LYS A N 1
ATOM 1385 C CA . LYS A 1 174 ? 6.614 24.696 15.475 1.00 38.53 174 LYS A CA 1
ATOM 1386 C C . LYS A 1 174 ? 6.990 25.806 16.439 1.00 38.53 174 LYS A C 1
ATOM 1388 O O . LYS A 1 174 ? 7.712 25.480 17.408 1.00 38.53 174 LYS A O 1
#

pLDDT: mean 82.51, std 12.42, range [33.47, 95.56]